Protein AF-A0AAV9KYF5-F1 (afdb_monomer_lite)

Organism: NCBI:txid50273

Structure (mmCIF, N/CA/C/O backbone):
data_AF-A0AAV9KYF5-F1
#
_entry.id   AF-A0AAV9KYF5-F1
#
loop_
_atom_site.group_PDB
_atom_site.id
_atom_site.type_symbol
_atom_site.label_atom_id
_atom_site.label_alt_id
_atom_site.label_comp_id
_atom_site.label_asym_id
_atom_site.label_entity_id
_atom_site.label_seq_id
_atom_site.pdbx_PDB_ins_code
_atom_site.Cartn_x
_atom_site.Cartn_y
_atom_site.Cartn_z
_atom_site.occupancy
_atom_site.B_iso_or_equiv
_atom_site.auth_seq_id
_atom_site.auth_comp_id
_atom_site.auth_asym_id
_atom_site.auth_atom_id
_atom_site.pdbx_PDB_model_num
ATOM 1 N N . MET A 1 1 ? -4.894 -11.021 18.834 1.00 37.88 1 MET A N 1
ATOM 2 C CA . MET A 1 1 ? -3.549 -11.634 18.842 1.00 37.88 1 MET A CA 1
ATOM 3 C C . MET A 1 1 ? -3.634 -12.980 18.141 1.00 37.88 1 MET A C 1
ATOM 5 O O . MET A 1 1 ? -3.886 -13.985 18.784 1.00 37.88 1 MET A O 1
ATOM 9 N N . SER A 1 2 ? -3.495 -12.999 16.819 1.00 35.81 2 SER A N 1
ATOM 10 C CA . SER A 1 2 ? -3.236 -14.225 16.064 1.00 35.81 2 SER A CA 1
ATOM 11 C C . SER A 1 2 ? -1.795 -14.136 15.578 1.00 35.81 2 SER A C 1
ATOM 13 O O . SER A 1 2 ? -1.463 -13.341 14.700 1.00 35.81 2 SER A O 1
ATOM 15 N N . HIS A 1 3 ? -0.927 -14.897 16.242 1.00 44.78 3 HIS A N 1
ATOM 16 C CA . HIS A 1 3 ? 0.416 -15.196 15.771 1.00 44.78 3 HIS A CA 1
ATOM 17 C C . HIS A 1 3 ? 0.291 -15.871 14.402 1.00 44.78 3 HIS A C 1
ATOM 19 O O . HIS A 1 3 ? -0.158 -17.009 14.315 1.00 44.78 3 HIS A O 1
ATOM 25 N N . ASN A 1 4 ? 0.665 -15.159 13.339 1.00 46.03 4 ASN A N 1
ATOM 26 C CA . ASN A 1 4 ? 0.926 -15.757 12.034 1.00 46.03 4 ASN A CA 1
ATOM 27 C C . ASN A 1 4 ? 2.358 -16.298 12.082 1.00 46.03 4 ASN A C 1
ATOM 29 O O . ASN A 1 4 ? 3.316 -15.620 11.708 1.00 46.03 4 ASN A O 1
ATOM 33 N N . SER A 1 5 ? 2.506 -17.485 12.662 1.00 51.34 5 SER A N 1
ATOM 34 C CA . SER A 1 5 ? 3.688 -18.309 12.462 1.00 51.34 5 SER A CA 1
ATOM 35 C C . SER A 1 5 ? 3.737 -18.743 10.995 1.00 51.34 5 SER A C 1
ATOM 37 O O . SER A 1 5 ? 2.768 -19.278 10.464 1.00 51.34 5 SER A O 1
ATOM 39 N N . ASP A 1 6 ? 4.901 -18.503 10.395 1.00 52.91 6 ASP A N 1
ATOM 40 C CA . ASP A 1 6 ? 5.440 -19.185 9.218 1.00 52.91 6 ASP A CA 1
ATOM 41 C C . ASP A 1 6 ? 4.967 -18.728 7.832 1.00 52.91 6 ASP A C 1
ATOM 43 O O . ASP A 1 6 ? 4.213 -19.391 7.129 1.00 52.91 6 ASP A O 1
ATOM 47 N N . PHE A 1 7 ? 5.594 -17.648 7.357 1.00 52.31 7 PHE A N 1
ATOM 48 C CA . PHE A 1 7 ? 6.007 -17.569 5.954 1.00 52.31 7 PHE A CA 1
ATOM 49 C C . PHE A 1 7 ? 7.429 -17.004 5.867 1.00 52.31 7 PHE A C 1
ATOM 51 O O . PHE A 1 7 ? 7.671 -15.915 5.355 1.00 52.31 7 PHE A O 1
ATOM 58 N N . ASN A 1 8 ? 8.408 -17.757 6.377 1.00 53.69 8 ASN A N 1
ATOM 59 C CA . ASN A 1 8 ? 9.824 -17.475 6.123 1.00 53.69 8 ASN A CA 1
ATOM 60 C C . ASN A 1 8 ? 10.213 -17.986 4.722 1.00 53.69 8 ASN A C 1
ATOM 62 O O . ASN A 1 8 ? 11.158 -18.751 4.539 1.00 53.69 8 ASN A O 1
ATOM 66 N N . ALA A 1 9 ? 9.420 -17.613 3.715 1.00 58.12 9 ALA A N 1
ATOM 67 C CA . ALA A 1 9 ? 9.843 -17.728 2.337 1.00 58.12 9 ALA A CA 1
ATOM 68 C C . ALA A 1 9 ? 10.927 -16.669 2.142 1.00 58.12 9 ALA A C 1
ATOM 70 O O . ALA A 1 9 ? 10.696 -15.481 2.369 1.00 58.12 9 ALA A O 1
ATOM 71 N N . ASN A 1 10 ? 12.119 -17.090 1.731 1.00 63.25 10 ASN A N 1
ATOM 72 C CA . ASN A 1 10 ? 13.174 -16.181 1.305 1.00 63.25 10 ASN A CA 1
ATOM 73 C C . ASN A 1 10 ? 12.753 -15.588 -0.054 1.00 63.25 10 ASN A C 1
ATOM 75 O O . ASN A 1 10 ? 13.220 -16.008 -1.113 1.00 63.25 10 ASN A O 1
ATOM 79 N N . ILE A 1 11 ? 11.738 -14.714 -0.038 1.00 73.31 11 ILE A N 1
ATOM 80 C CA . ILE A 1 11 ? 11.141 -14.140 -1.241 1.00 73.31 11 ILE A CA 1
ATOM 81 C C . ILE A 1 11 ? 12.164 -13.179 -1.832 1.00 73.31 11 ILE A C 1
ATOM 83 O O . I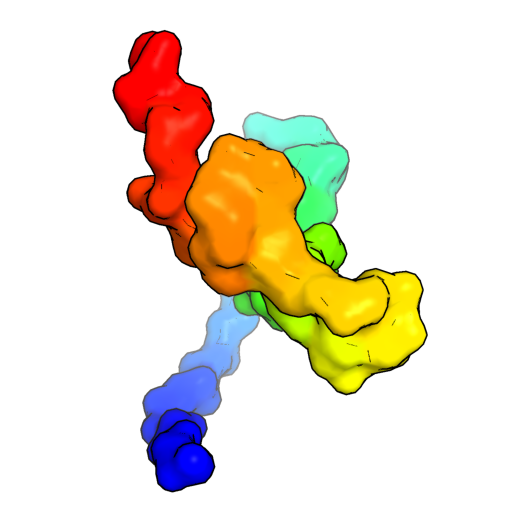LE A 1 11 ? 12.374 -12.064 -1.357 1.00 73.31 11 ILE A O 1
ATOM 87 N N . ASN A 1 12 ? 12.821 -13.635 -2.892 1.00 82.00 12 ASN A N 1
ATOM 88 C CA . ASN A 1 12 ? 13.729 -12.818 -3.667 1.00 82.00 12 ASN A CA 1
ATOM 89 C C . ASN A 1 12 ? 12.921 -11.848 -4.544 1.00 82.00 12 ASN A C 1
ATOM 91 O O . ASN A 1 12 ? 12.184 -12.262 -5.437 1.00 82.00 12 ASN A O 1
ATOM 95 N N . TYR A 1 13 ? 13.090 -10.546 -4.317 1.00 86.06 13 TYR A N 1
ATOM 96 C CA . TYR A 1 13 ? 12.416 -9.491 -5.077 1.00 86.06 13 TYR A CA 1
ATOM 97 C C . TYR A 1 13 ? 13.225 -8.973 -6.281 1.00 86.06 13 TYR A C 1
ATOM 99 O O . TYR A 1 13 ? 12.862 -7.956 -6.869 1.00 86.06 13 TYR A O 1
ATOM 107 N N . CYS A 1 14 ? 14.317 -9.633 -6.697 1.00 87.25 14 CYS A N 1
ATOM 108 C CA . CYS A 1 14 ? 15.134 -9.173 -7.830 1.00 87.25 14 CYS A CA 1
ATOM 109 C C . CYS A 1 14 ? 14.336 -9.109 -9.140 1.00 87.25 14 CYS A C 1
ATOM 111 O O . CYS A 1 14 ? 14.661 -8.308 -10.015 1.00 87.25 14 CYS A O 1
ATOM 113 N N . TRP A 1 15 ? 13.286 -9.924 -9.279 1.00 90.50 15 TRP A N 1
ATOM 114 C CA . TRP A 1 15 ? 12.398 -9.893 -10.441 1.00 90.50 15 TRP A CA 1
ATOM 115 C C . TRP A 1 15 ? 11.680 -8.542 -10.601 1.00 90.50 15 TRP A C 1
ATOM 117 O O . TRP A 1 15 ? 11.507 -8.107 -11.737 1.00 90.50 15 TRP A O 1
ATOM 127 N N . LEU A 1 16 ? 11.363 -7.828 -9.508 1.00 90.88 16 LEU A N 1
ATOM 128 C CA . LEU A 1 16 ? 10.731 -6.498 -9.561 1.00 90.88 16 LEU A CA 1
ATOM 129 C C . LEU A 1 16 ? 11.581 -5.504 -10.356 1.00 90.88 16 LEU A C 1
ATOM 131 O O . LEU A 1 16 ? 11.068 -4.720 -11.155 1.00 90.88 16 LEU A O 1
ATOM 135 N N . TRP A 1 17 ? 12.900 -5.564 -10.180 1.00 90.38 17 TRP A N 1
ATOM 136 C CA . TRP A 1 17 ? 13.830 -4.656 -10.847 1.00 90.38 17 TRP A CA 1
ATOM 137 C C . TRP A 1 17 ? 14.042 -4.992 -12.324 1.00 90.38 17 TRP A C 1
ATOM 139 O O . TRP A 1 17 ? 14.388 -4.100 -13.103 1.00 90.38 17 TRP A O 1
ATOM 149 N N . LYS A 1 18 ? 13.765 -6.239 -12.724 1.00 92.12 18 LYS A N 1
ATOM 150 C CA . LYS A 1 18 ? 13.851 -6.719 -14.112 1.00 92.12 18 LYS A CA 1
ATOM 151 C C . LYS A 1 18 ? 12.616 -6.387 -14.953 1.00 92.12 18 LYS A C 1
ATOM 153 O O . LYS A 1 18 ? 12.673 -6.529 -16.170 1.00 92.12 18 LYS A O 1
ATOM 158 N N . LEU A 1 19 ? 11.519 -5.940 -14.338 1.00 92.00 19 LEU A N 1
ATOM 159 C CA . LEU A 1 19 ? 10.309 -5.560 -15.067 1.00 92.00 19 LEU A CA 1
ATOM 160 C C . LEU A 1 19 ? 10.592 -4.419 -16.054 1.00 92.00 19 LEU A C 1
ATOM 162 O O . LEU A 1 19 ? 11.299 -3.456 -15.736 1.00 92.00 19 LEU A O 1
ATOM 166 N N . TYR A 1 20 ? 10.004 -4.504 -17.245 1.00 94.25 20 TYR A N 1
ATOM 167 C CA . TYR A 1 20 ? 10.042 -3.426 -18.229 1.00 94.25 20 TYR A CA 1
ATOM 168 C C . TYR A 1 20 ? 8.968 -2.383 -17.895 1.00 94.25 20 TYR A C 1
ATOM 170 O O . TYR A 1 20 ? 7.896 -2.335 -18.490 1.00 94.25 20 TYR A O 1
ATOM 178 N N . CYS A 1 21 ? 9.227 -1.586 -16.861 1.00 93.50 21 CYS A N 1
ATOM 179 C CA . CYS A 1 21 ? 8.349 -0.503 -16.434 1.00 93.50 21 CYS A CA 1
ATOM 180 C C . CYS A 1 21 ? 9.154 0.650 -15.808 1.00 93.50 21 CYS A C 1
ATOM 182 O O . CYS A 1 21 ? 10.301 0.449 -15.386 1.00 93.50 21 CYS A O 1
ATOM 184 N N . PRO A 1 22 ? 8.583 1.866 -15.730 1.00 95.75 22 PRO A N 1
ATOM 185 C CA . PRO A 1 22 ? 9.225 2.988 -15.057 1.00 95.75 22 PRO A CA 1
ATOM 186 C C . PRO A 1 22 ? 9.571 2.671 -13.596 1.00 95.75 22 PRO A C 1
ATOM 188 O O . PRO A 1 22 ? 8.814 2.000 -12.895 1.00 95.75 22 PRO A O 1
ATOM 191 N N . ASN A 1 23 ? 10.668 3.245 -13.093 1.00 92.00 23 ASN A N 1
ATOM 192 C CA . ASN A 1 23 ? 11.126 3.037 -11.711 1.00 92.00 23 ASN A CA 1
ATOM 193 C C . ASN A 1 23 ? 10.067 3.383 -10.655 1.00 92.00 23 ASN A C 1
ATOM 195 O O . ASN A 1 23 ? 10.030 2.752 -9.603 1.00 92.00 23 ASN A O 1
ATOM 199 N N . LYS A 1 24 ? 9.170 4.334 -10.948 1.00 90.06 24 LYS A N 1
ATOM 200 C CA . LYS A 1 24 ? 8.039 4.667 -10.070 1.00 90.06 24 LYS A CA 1
ATOM 201 C C . LYS A 1 24 ? 7.135 3.454 -9.809 1.00 90.06 24 LYS A C 1
ATOM 203 O O . LYS A 1 24 ? 6.728 3.241 -8.674 1.00 90.06 24 LYS A O 1
ATOM 208 N N . ILE A 1 25 ? 6.878 2.632 -10.830 1.00 92.75 25 ILE A N 1
ATOM 209 C CA . ILE A 1 25 ? 6.062 1.416 -10.709 1.00 92.75 25 ILE A CA 1
ATOM 210 C C . ILE A 1 25 ? 6.823 0.340 -9.931 1.00 92.75 25 ILE A C 1
ATOM 212 O O . ILE A 1 25 ? 6.256 -0.292 -9.047 1.00 92.75 25 ILE A O 1
ATOM 216 N N . LYS A 1 26 ? 8.122 0.166 -10.196 1.00 93.06 26 LYS A N 1
ATOM 217 C CA . LYS A 1 26 ? 8.968 -0.786 -9.453 1.00 93.06 26 LYS A CA 1
ATOM 218 C C . LYS A 1 26 ? 9.017 -0.463 -7.962 1.00 93.06 26 LYS A C 1
ATOM 220 O O . LYS A 1 26 ? 8.848 -1.357 -7.140 1.00 93.06 26 LYS A O 1
ATOM 225 N N . LEU A 1 27 ? 9.199 0.816 -7.624 1.00 90.94 27 LEU A N 1
ATOM 226 C CA . LEU A 1 27 ? 9.192 1.296 -6.244 1.00 90.94 27 LEU A CA 1
ATOM 227 C C . LEU A 1 27 ? 7.833 1.055 -5.584 1.00 90.94 27 LEU A C 1
ATOM 229 O O . LEU A 1 27 ? 7.776 0.549 -4.468 1.00 90.94 27 LEU A O 1
ATOM 233 N N . PHE A 1 28 ? 6.746 1.372 -6.285 1.00 90.00 28 PHE A N 1
ATOM 234 C CA . PHE A 1 28 ? 5.397 1.108 -5.800 1.00 90.00 28 PHE A CA 1
ATOM 235 C C . PHE A 1 28 ? 5.171 -0.379 -5.503 1.00 90.00 28 PHE A C 1
ATOM 237 O O . PHE A 1 28 ? 4.730 -0.727 -4.412 1.00 90.00 28 PHE A O 1
ATOM 244 N N . LEU A 1 29 ? 5.542 -1.264 -6.430 1.00 90.31 29 LEU A N 1
ATOM 245 C CA . LEU A 1 29 ? 5.439 -2.710 -6.234 1.00 90.31 29 LEU A CA 1
ATOM 246 C C . LEU A 1 29 ? 6.316 -3.191 -5.073 1.00 90.31 29 LEU A C 1
ATOM 248 O O . LEU A 1 29 ? 5.869 -4.009 -4.280 1.00 90.31 29 LEU A O 1
ATOM 252 N N . TRP A 1 30 ? 7.526 -2.652 -4.922 1.00 90.56 30 TRP A N 1
ATOM 253 C CA . TRP A 1 30 ? 8.386 -2.962 -3.780 1.00 90.56 30 TRP A CA 1
ATOM 254 C C . TRP A 1 30 ? 7.743 -2.553 -2.445 1.00 90.56 30 TRP A C 1
ATOM 256 O O . TRP A 1 30 ? 7.805 -3.307 -1.476 1.00 90.56 30 TRP A O 1
ATOM 266 N N . LEU A 1 31 ? 7.069 -1.399 -2.386 1.00 89.50 31 LEU A N 1
ATOM 267 C CA . LEU A 1 31 ? 6.316 -0.980 -1.198 1.00 89.50 31 LEU A CA 1
ATOM 268 C C . LEU A 1 31 ? 5.130 -1.911 -0.917 1.00 89.50 3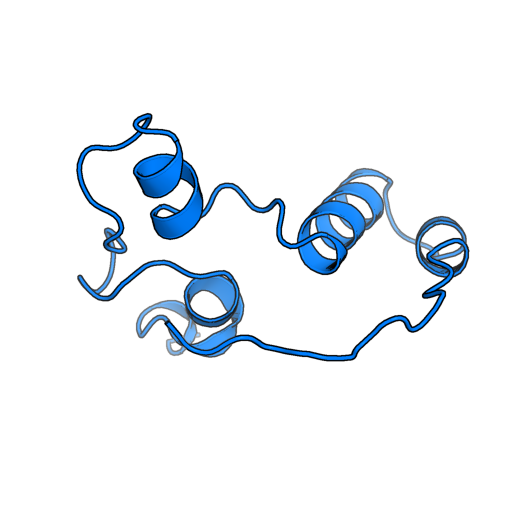1 LEU A C 1
ATOM 270 O O . LEU A 1 31 ? 4.889 -2.251 0.242 1.00 89.50 31 LEU A O 1
ATOM 274 N N . VAL A 1 32 ? 4.421 -2.353 -1.962 1.00 86.38 32 VAL A N 1
ATOM 275 C CA . VAL A 1 32 ? 3.323 -3.327 -1.855 1.00 86.38 32 VAL A CA 1
ATOM 276 C C . VAL A 1 32 ? 3.827 -4.643 -1.266 1.00 86.38 32 VAL A C 1
ATOM 278 O O . VAL A 1 32 ? 3.250 -5.123 -0.292 1.00 86.38 32 VAL A O 1
ATOM 281 N N . THR A 1 33 ? 4.915 -5.208 -1.802 1.00 83.75 33 THR A N 1
ATOM 282 C CA . THR A 1 33 ? 5.432 -6.510 -1.345 1.00 83.75 33 THR A CA 1
ATOM 283 C C . THR A 1 33 ? 5.941 -6.483 0.093 1.00 83.75 33 THR A C 1
ATOM 285 O O . THR A 1 33 ? 5.946 -7.512 0.757 1.00 83.75 33 THR A O 1
ATOM 288 N N . HIS A 1 34 ? 6.352 -5.316 0.590 1.00 83.94 34 HIS A N 1
ATOM 289 C CA . HIS A 1 34 ? 6.807 -5.144 1.970 1.00 83.94 34 HIS A CA 1
ATOM 290 C C . HIS A 1 34 ? 5.703 -4.658 2.921 1.00 83.94 34 HIS A C 1
ATOM 292 O O . HIS A 1 34 ? 6.004 -4.358 4.074 1.00 83.94 34 HIS A O 1
ATOM 298 N N . TYR A 1 35 ? 4.447 -4.551 2.469 1.00 79.62 35 TYR A N 1
ATOM 299 C CA . TYR A 1 35 ? 3.339 -3.981 3.251 1.00 79.62 35 TYR A CA 1
ATOM 300 C C . TYR A 1 35 ? 3.654 -2.574 3.800 1.00 79.62 35 TYR A C 1
ATOM 302 O O . TYR A 1 35 ? 3.213 -2.194 4.882 1.00 79.62 35 TYR A O 1
ATOM 310 N N . ARG A 1 36 ? 4.436 -1.790 3.047 1.00 82.12 36 ARG A N 1
ATOM 311 C CA . ARG A 1 36 ? 4.913 -0.442 3.408 1.00 82.12 36 ARG A CA 1
ATOM 312 C C . ARG A 1 36 ? 4.112 0.679 2.747 1.00 82.12 36 ARG A C 1
ATOM 314 O O . ARG A 1 36 ? 4.560 1.822 2.735 1.00 82.12 36 ARG A O 1
ATOM 321 N N . LEU A 1 37 ? 2.956 0.377 2.160 1.00 86.81 37 LEU A N 1
ATOM 322 C CA . LEU A 1 37 ? 2.102 1.431 1.622 1.00 86.81 37 LEU A CA 1
ATOM 323 C C . LEU A 1 37 ? 1.578 2.327 2.756 1.00 86.81 37 LEU A C 1
ATOM 325 O O . LEU A 1 37 ? 1.220 1.807 3.819 1.00 86.81 37 LEU A O 1
ATOM 329 N N . PRO A 1 38 ? 1.495 3.652 2.533 1.00 87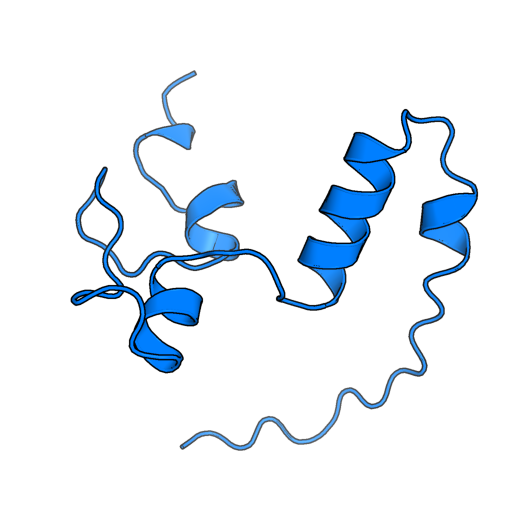.38 38 PRO A N 1
ATOM 330 C CA . PRO A 1 38 ? 1.005 4.617 3.514 1.00 87.38 38 PRO A CA 1
ATOM 331 C C . PRO A 1 38 ? -0.524 4.549 3.619 1.00 87.38 38 PRO A C 1
ATOM 333 O O . PRO A 1 38 ? -1.230 5.486 3.276 1.00 87.38 38 PRO A O 1
ATOM 336 N N . THR A 1 39 ? -1.033 3.399 4.044 1.00 91.12 39 THR A N 1
ATOM 337 C CA . THR A 1 39 ? -2.456 3.189 4.325 1.00 91.12 39 THR A CA 1
ATOM 338 C C . THR A 1 39 ? -2.823 3.838 5.653 1.00 91.12 39 THR A C 1
ATOM 340 O O . THR A 1 39 ? -1.982 3.859 6.559 1.00 91.12 39 THR A O 1
ATOM 343 N N . ASN A 1 40 ? -4.060 4.312 5.826 1.00 91.38 40 ASN A N 1
ATOM 344 C CA . ASN A 1 40 ? -4.467 4.887 7.114 1.00 91.38 40 ASN A CA 1
ATOM 345 C C . ASN A 1 40 ? -4.325 3.884 8.262 1.00 91.38 40 ASN A C 1
ATOM 347 O O . ASN A 1 40 ? -3.942 4.294 9.353 1.00 91.38 40 ASN A O 1
ATOM 351 N N . GLN A 1 41 ? -4.505 2.575 8.033 1.00 91.62 41 GLN A N 1
ATOM 352 C CA . GLN A 1 41 ? -4.183 1.569 9.051 1.00 91.62 41 GLN A CA 1
ATOM 353 C C . GLN A 1 41 ? -2.709 1.646 9.482 1.00 91.62 41 GLN A C 1
ATOM 355 O O . GLN A 1 41 ? -2.412 1.663 10.677 1.00 91.62 41 GLN A O 1
ATOM 360 N N . HIS A 1 42 ? -1.776 1.700 8.526 1.00 90.38 42 HIS A N 1
ATOM 361 C CA . HIS A 1 42 ? -0.352 1.796 8.840 1.00 90.38 42 HIS A CA 1
ATOM 362 C C . HIS A 1 42 ? -0.022 3.123 9.526 1.00 90.38 42 HIS A C 1
ATOM 364 O O . HIS A 1 42 ? 0.600 3.120 10.584 1.00 90.38 42 HIS A O 1
ATOM 370 N N . LEU A 1 43 ? -0.488 4.240 8.972 1.00 92.25 43 LEU A N 1
ATOM 371 C CA . LEU A 1 43 ? -0.235 5.577 9.504 1.00 92.25 43 LEU A CA 1
ATOM 372 C C . LEU A 1 43 ? -0.829 5.762 10.907 1.00 92.25 43 LEU A C 1
ATOM 374 O O . LEU A 1 43 ? -0.211 6.409 11.749 1.00 92.25 43 LEU A O 1
ATOM 378 N N . ASN A 1 44 ? -1.993 5.173 11.186 1.00 93.69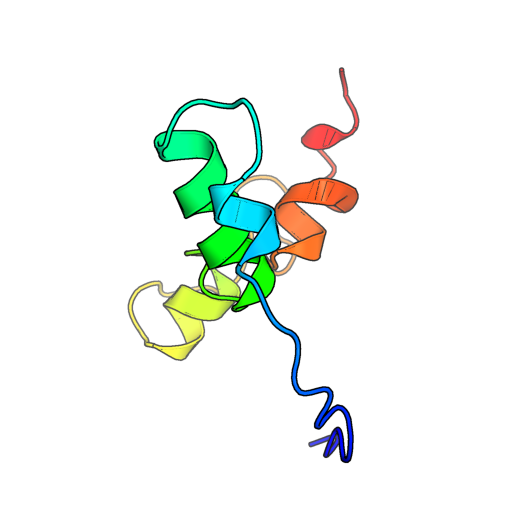 44 ASN A N 1
ATOM 379 C CA . ASN A 1 44 ? -2.615 5.211 12.507 1.00 93.69 44 ASN A CA 1
ATOM 380 C C . ASN A 1 44 ? -1.816 4.383 13.519 1.00 93.69 44 ASN A C 1
ATOM 382 O O . ASN A 1 44 ? -1.608 4.838 14.639 1.00 93.69 44 ASN A O 1
ATOM 386 N N . SER A 1 45 ? -1.283 3.224 13.109 1.00 90.12 45 SER A N 1
ATOM 387 C CA . SER A 1 45 ? -0.439 2.386 13.977 1.00 90.12 45 SER A CA 1
ATOM 388 C C . SER A 1 45 ? 0.866 3.063 14.415 1.00 90.12 45 SER A C 1
ATOM 390 O O . SER A 1 45 ? 1.413 2.720 15.459 1.00 90.12 45 SER A O 1
ATOM 392 N N . ILE A 1 46 ? 1.346 4.039 13.636 1.00 92.31 46 ILE A N 1
ATOM 393 C CA . ILE A 1 46 ? 2.509 4.878 13.964 1.00 92.31 46 ILE A CA 1
ATOM 394 C C . ILE A 1 46 ? 2.109 6.288 14.428 1.00 92.31 46 ILE A C 1
ATOM 396 O O . ILE A 1 46 ? 2.938 7.194 14.428 1.00 92.31 46 ILE A O 1
ATOM 400 N N . CYS A 1 47 ? 0.846 6.477 14.825 1.00 93.00 47 CYS A N 1
ATOM 401 C CA . CYS A 1 47 ? 0.299 7.717 1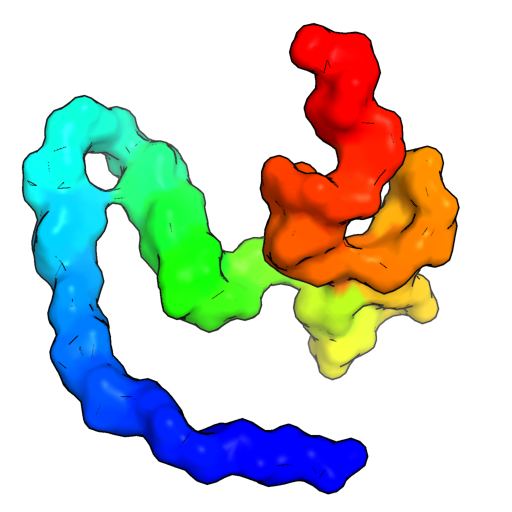5.382 1.00 93.00 47 CYS A CA 1
ATOM 402 C C . CYS A 1 47 ? 0.416 8.962 14.475 1.00 93.00 47 CYS A C 1
ATOM 404 O O . CYS A 1 47 ? 0.425 10.082 14.979 1.00 93.00 47 CYS A O 1
ATOM 406 N N . ILE A 1 48 ? 0.489 8.795 13.148 1.00 94.06 48 ILE A N 1
ATOM 407 C CA . ILE A 1 48 ? 0.520 9.915 12.187 1.00 94.06 48 ILE A CA 1
ATOM 408 C C . ILE A 1 48 ? -0.890 10.424 11.870 1.00 94.06 48 ILE A C 1
ATOM 410 O O . ILE A 1 48 ? -1.089 11.629 11.737 1.00 94.06 48 ILE A O 1
ATOM 414 N N . VAL A 1 49 ? -1.869 9.523 11.746 1.00 93.69 49 VAL A N 1
ATOM 415 C CA . VAL A 1 49 ? -3.273 9.887 11.486 1.00 93.69 49 VAL A CA 1
ATOM 416 C C . VAL A 1 49 ? -4.171 9.459 12.647 1.00 93.69 49 VAL A C 1
ATOM 418 O O . VAL A 1 49 ? -3.928 8.414 13.258 1.00 93.69 49 VAL A O 1
ATOM 421 N N . PRO A 1 50 ? -5.230 10.227 12.955 1.00 91.00 50 PRO A N 1
ATOM 422 C CA . PRO A 1 50 ? -6.079 9.975 14.119 1.00 91.00 50 PRO A CA 1
ATOM 423 C C . PRO A 1 50 ? -7.021 8.775 13.951 1.00 91.00 50 PRO A C 1
ATOM 425 O O . PRO A 1 50 ? -7.500 8.242 14.946 1.00 91.00 50 PRO A O 1
ATOM 428 N N . SER A 1 51 ? -7.293 8.344 12.716 1.00 93.25 51 SER A N 1
ATOM 429 C CA . SER A 1 51 ? -8.195 7.230 12.418 1.00 93.25 51 SER A CA 1
ATOM 430 C C . SER A 1 51 ? -7.607 6.328 11.331 1.00 93.25 51 SER A C 1
ATOM 432 O O . SER A 1 51 ? -7.032 6.847 10.372 1.00 93.25 51 SER A O 1
ATOM 434 N N . PRO A 1 52 ? -7.753 4.995 11.442 1.00 92.62 52 PRO A N 1
ATOM 435 C CA . PRO A 1 52 ? -7.329 4.052 10.413 1.00 92.62 52 PRO A CA 1
ATOM 436 C C . PRO A 1 52 ? -8.330 3.940 9.250 1.00 92.62 52 PRO A C 1
ATOM 438 O O . PRO A 1 52 ? -8.114 3.153 8.326 1.00 92.62 52 PRO A O 1
ATOM 441 N N . ASN A 1 53 ? -9.436 4.681 9.297 1.00 94.00 53 ASN A N 1
ATOM 442 C CA . ASN A 1 53 ? -10.543 4.531 8.365 1.00 94.00 53 ASN A CA 1
ATOM 443 C C . ASN A 1 53 ? -10.255 5.227 7.029 1.00 94.00 53 ASN A C 1
ATOM 445 O O . ASN A 1 53 ? -9.615 6.276 6.958 1.00 94.00 53 ASN A O 1
ATOM 449 N N . CYS A 1 54 ? -10.759 4.639 5.954 1.00 90.00 54 CYS A N 1
ATOM 450 C CA . CYS A 1 54 ? -10.724 5.181 4.615 1.00 90.00 54 CYS A CA 1
ATOM 451 C C . CYS A 1 54 ? -11.683 6.364 4.522 1.00 90.00 54 CYS A C 1
ATOM 453 O O . CYS A 1 54 ? -12.855 6.263 4.889 1.00 90.00 54 CYS A O 1
ATOM 455 N N . TYR A 1 55 ? -11.203 7.471 3.963 1.00 87.06 55 TYR A N 1
ATOM 456 C CA . TYR A 1 55 ? -12.011 8.675 3.772 1.00 87.06 55 TYR A CA 1
ATOM 457 C C . TYR A 1 55 ? -13.230 8.442 2.862 1.00 87.06 55 TYR A C 1
ATOM 459 O O . TYR A 1 55 ? -14.248 9.115 2.985 1.00 87.06 55 TYR A O 1
ATOM 467 N N . PHE A 1 56 ? -13.131 7.476 1.951 1.00 85.81 56 PHE A N 1
ATOM 468 C CA . PHE A 1 56 ? -14.114 7.250 0.899 1.00 85.81 56 PHE A CA 1
ATOM 469 C C . PHE A 1 56 ? -15.326 6.425 1.330 1.00 85.81 56 PHE A C 1
ATOM 471 O O . PHE A 1 56 ? -16.437 6.691 0.881 1.00 85.81 56 PHE A O 1
ATOM 478 N N . CYS A 1 57 ? -15.121 5.408 2.164 1.00 88.00 57 CYS A N 1
ATOM 479 C CA . CYS A 1 57 ? -16.178 4.466 2.539 1.00 88.00 57 CYS A CA 1
ATOM 480 C C . CYS A 1 57 ? -16.319 4.265 4.054 1.00 88.00 57 CYS A C 1
ATOM 482 O O . CYS A 1 57 ? -17.255 3.601 4.482 1.00 88.00 57 CYS A O 1
ATOM 484 N N . GLY A 1 58 ? -15.408 4.812 4.864 1.00 88.38 58 GLY A N 1
ATOM 485 C CA . GLY A 1 58 ? -15.437 4.688 6.321 1.00 88.38 58 GLY A CA 1
ATOM 486 C C . GLY A 1 58 ? -14.882 3.377 6.889 1.00 88.38 58 GLY A C 1
ATOM 487 O O . GLY A 1 58 ? -14.660 3.320 8.096 1.00 88.38 58 GLY A O 1
ATOM 488 N N . GLU A 1 59 ? -14.599 2.364 6.064 1.00 90.81 59 GLU A N 1
ATOM 489 C CA . GLU A 1 59 ? -13.973 1.097 6.485 1.00 90.81 59 GLU A CA 1
ATOM 490 C C . GLU A 1 59 ? -12.468 1.243 6.739 1.00 90.81 59 GLU A C 1
ATOM 492 O O . GLU A 1 59 ? -11.849 2.189 6.264 1.00 90.81 59 GLU A O 1
ATOM 497 N N . ILE A 1 60 ? -11.835 0.306 7.453 1.00 90.06 60 ILE A N 1
ATOM 498 C CA . ILE A 1 60 ? -10.383 0.358 7.712 1.00 90.06 60 ILE A CA 1
ATOM 499 C C . ILE A 1 60 ? -9.595 0.322 6.395 1.00 90.06 60 ILE A C 1
ATOM 501 O O . ILE A 1 60 ? -9.683 -0.626 5.607 1.00 90.06 60 ILE A O 1
ATOM 505 N N . GLU A 1 61 ? -8.759 1.337 6.182 1.00 89.88 61 GLU A N 1
ATOM 506 C CA . GLU A 1 61 ? -7.947 1.447 4.980 1.00 89.88 61 GLU A CA 1
ATOM 507 C C . GLU A 1 61 ? -6.704 0.564 5.090 1.00 89.88 61 GLU A C 1
ATOM 509 O O . GLU A 1 61 ? -5.712 0.903 5.735 1.00 89.88 61 GLU A O 1
ATOM 514 N N . THR A 1 62 ? -6.761 -0.587 4.430 1.00 89.00 62 THR A N 1
ATOM 515 C CA . THR A 1 62 ? -5.650 -1.533 4.272 1.00 89.00 62 THR A CA 1
ATOM 516 C C . THR A 1 62 ? -5.180 -1.588 2.821 1.00 89.00 62 THR A C 1
ATOM 518 O O . THR A 1 62 ? -5.873 -1.113 1.924 1.00 89.00 62 THR A O 1
ATOM 521 N N . CYS A 1 63 ? -4.042 -2.233 2.536 1.00 85.88 63 CYS A N 1
ATOM 522 C CA . CYS A 1 63 ? -3.625 -2.455 1.143 1.00 85.88 63 CYS A CA 1
ATOM 523 C C . CYS A 1 63 ? -4.722 -3.169 0.337 1.00 85.88 63 CYS A C 1
ATOM 525 O O . CYS A 1 63 ? -5.056 -2.751 -0.767 1.00 85.88 63 CYS A O 1
ATOM 527 N N . LYS A 1 64 ? -5.333 -4.217 0.912 1.00 84.56 64 LYS A N 1
ATOM 528 C CA . LYS A 1 64 ? -6.438 -4.944 0.272 1.00 84.56 64 LYS A CA 1
ATOM 529 C C . LYS A 1 64 ? -7.634 -4.027 0.024 1.00 84.56 64 LYS A C 1
ATOM 531 O O . LYS A 1 64 ? -8.239 -4.100 -1.040 1.00 84.56 64 LYS A O 1
ATOM 536 N N . HIS A 1 65 ? -7.949 -3.162 0.985 1.00 86.69 65 HIS A N 1
ATOM 537 C CA . HIS A 1 65 ? -9.018 -2.185 0.846 1.00 86.69 65 HIS A CA 1
ATOM 538 C C . HIS A 1 65 ? -8.763 -1.246 -0.343 1.00 86.69 65 HIS A C 1
ATOM 540 O O . HIS A 1 65 ? -9.603 -1.160 -1.230 1.00 86.69 65 HIS A O 1
ATOM 546 N N . ILE A 1 66 ? -7.579 -0.633 -0.423 1.00 84.12 66 ILE A N 1
ATOM 547 C CA . ILE A 1 66 ? -7.223 0.304 -1.501 1.00 84.12 66 ILE A CA 1
ATOM 548 C C . ILE A 1 66 ? -7.288 -0.357 -2.887 1.00 84.12 66 ILE A C 1
ATOM 550 O O . ILE A 1 66 ? -7.746 0.275 -3.831 1.00 84.12 66 ILE A O 1
ATOM 554 N N . PHE A 1 67 ? -6.847 -1.612 -3.027 1.00 82.75 67 PHE A N 1
ATOM 555 C CA . PHE A 1 67 ? -6.770 -2.264 -4.342 1.00 82.75 67 PHE A CA 1
ATOM 556 C C . PHE A 1 67 ? -8.018 -3.037 -4.768 1.00 82.75 67 PHE A C 1
ATOM 558 O O . PHE A 1 67 ? -8.234 -3.199 -5.964 1.00 82.75 67 PHE A O 1
ATOM 565 N N . MET A 1 68 ? -8.777 -3.595 -3.825 1.00 79.75 68 MET A N 1
ATOM 566 C CA . MET A 1 68 ? -9.805 -4.602 -4.129 1.00 79.75 68 MET A CA 1
ATOM 567 C C . MET A 1 68 ? -11.086 -4.463 -3.304 1.00 79.75 68 MET A C 1
ATOM 569 O O . MET A 1 68 ? -12.033 -5.194 -3.559 1.00 79.75 68 MET A O 1
ATOM 573 N N . GLY A 1 69 ? -11.111 -3.617 -2.270 1.00 75.5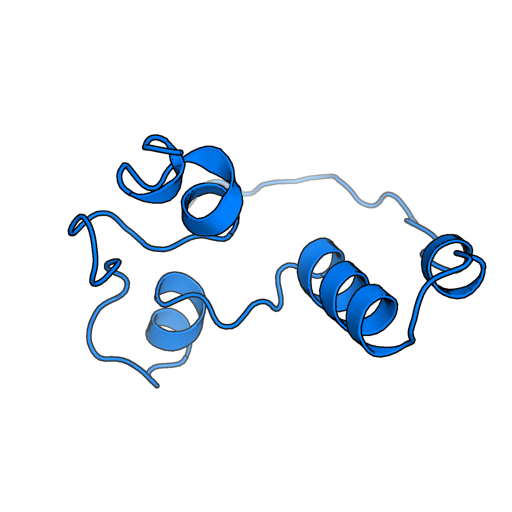0 69 GLY A N 1
ATOM 574 C CA . GLY A 1 69 ? -12.197 -3.614 -1.282 1.00 75.50 69 GLY A CA 1
ATOM 575 C C . GLY A 1 69 ? -12.856 -2.261 -1.039 1.00 75.50 69 GLY A C 1
ATOM 576 O O . GLY A 1 69 ? -13.798 -2.188 -0.255 1.00 75.50 69 GLY A O 1
ATOM 577 N N . CYS A 1 70 ? -12.364 -1.187 -1.653 1.00 83.88 70 CYS A N 1
ATOM 578 C CA . CYS A 1 70 ? -12.978 0.123 -1.533 1.00 83.88 70 CYS A CA 1
ATOM 579 C C . CYS A 1 70 ? -14.107 0.237 -2.554 1.00 83.88 70 CYS A C 1
ATOM 581 O O . CYS A 1 70 ? -13.868 0.160 -3.757 1.00 83.88 70 CYS A O 1
ATOM 583 N N . VAL A 1 71 ? -15.322 0.486 -2.061 1.00 68.25 71 VAL A N 1
ATOM 584 C CA . VAL A 1 71 ? -16.567 0.632 -2.842 1.00 68.25 71 VAL A CA 1
ATOM 585 C C . VAL A 1 71 ? -16.450 1.675 -3.968 1.00 68.25 71 VAL A C 1
ATOM 587 O O . VAL A 1 71 ? -17.209 1.642 -4.934 1.00 68.25 71 VAL A O 1
ATOM 590 N N . ILE A 1 72 ? -15.487 2.598 -3.883 1.00 63.22 72 ILE A N 1
ATOM 591 C CA . ILE A 1 72 ? -15.235 3.597 -4.931 1.00 63.22 72 ILE A CA 1
ATOM 592 C C . ILE A 1 72 ? -14.421 3.034 -6.107 1.00 63.22 72 ILE A C 1
ATOM 594 O O . ILE A 1 72 ? -14.607 3.485 -7.234 1.00 63.22 72 ILE A O 1
ATOM 598 N N . VAL A 1 73 ? -13.572 2.025 -5.892 1.00 55.47 73 VAL A N 1
ATOM 599 C CA . VAL A 1 73 ? -12.764 1.405 -6.963 1.00 55.47 73 VAL A CA 1
ATOM 600 C C . VAL A 1 73 ? -13.622 0.515 -7.874 1.00 55.47 73 VAL A C 1
ATOM 602 O O . VAL A 1 73 ? -13.246 0.254 -9.009 1.00 55.47 73 VAL A O 1
ATOM 605 N N . GLU A 1 74 ? -14.810 0.109 -7.424 1.00 48.69 74 GLU A N 1
ATOM 606 C CA . GLU A 1 74 ? -15.715 -0.786 -8.159 1.00 48.69 74 GLU A CA 1
ATOM 607 C C . GLU A 1 74 ? -16.650 -0.068 -9.156 1.00 48.69 74 GLU A C 1
ATOM 609 O O . GLU A 1 74 ? -17.465 -0.710 -9.812 1.00 48.69 74 GLU A O 1
ATOM 614 N N . LYS A 1 75 ? -16.562 1.265 -9.289 1.00 41.94 75 LYS A N 1
ATOM 615 C CA . LYS A 1 75 ? -17.462 2.063 -10.148 1.00 41.94 75 LYS A CA 1
ATOM 616 C C . LYS A 1 75 ? -16.854 2.535 -11.478 1.00 41.94 75 LYS A C 1
ATOM 618 O O . LYS A 1 75 ? -17.259 3.596 -11.955 1.00 41.94 75 LYS A O 1
ATOM 623 N N . HIS A 1 76 ? -15.925 1.797 -12.091 1.00 41.56 76 HIS A N 1
ATOM 624 C CA . HIS A 1 76 ? -15.351 2.212 -13.378 1.00 41.56 76 HIS A CA 1
ATOM 625 C C . HIS A 1 76 ? -15.228 1.116 -14.433 1.00 41.56 76 HIS A C 1
ATOM 627 O O . HIS A 1 76 ? -14.916 -0.036 -14.064 1.00 41.56 76 HIS A O 1
#

Radius of gyration: 15.0 Å; chains: 1; bounding box: 33×29×37 Å

Sequence (76 aa):
MSHNSDFNANINYCWLWKLYCPNKIKLFLWLVTHYRLPTNQHLNSICIVPSPNCYFCGEIETCKHIFMGCVIVEKH

Secondary structure (DSSP, 8-state):
-------------HHHHHSSS-HHHHHHHHHHHTT-S--HHHHHHTTSSS--B-TTTSSB--HHIIIII-TTTT--

pLDDT: mean 80.78, std 16.47, range [35.81, 95.75]

Foldseek 3Di:
DDPPPDDPPPDDLVVLVVDPDDVVVSVVVVCVVVQNPPQLLVCVVVPNDVDQADPQARHRTGPCCVPPNPPVVPPD

InterPro domains:
  IPR026960 Reverse transcriptase zinc-binding domain [PF13966] (9-73)